Protein AF-A0A291QEZ0-F1 (afdb_monomer)

Mean predicted aligned error: 14.88 Å

InterPro domains:
  IPR001387 Cro/C1-type, helix-turn-helix domain [cd00093] (1-33)
  IPR043917 Domain of unknown function DUF5753 [PF19054] (66-107)

pLDDT: mean 74.85, std 18.12, range [35.25, 94.25]

Solvent-accessible surface area (backbone atoms only — not comparable to full-atom values): 9075 Å² total; per-residue (Å²): 135,56,70,72,58,52,53,33,37,76,70,66,75,38,86,70,49,62,73,52,49,54,52,51,42,59,75,65,68,58,54,71,68,60,46,52,54,53,51,48,53,39,49,52,53,52,50,52,54,47,53,52,51,50,44,68,72,69,37,63,63,63,54,51,50,53,50,48,57,51,55,74,72,53,91,78,86,88,85,88,59,97,88,52,76,57,66,54,74,38,48,57,67,52,51,45,64,58,46,52,75,71,73,57,52,69,76,55,48,53,60,55,36,65,55,25,64,64,40,38,61,57,52,54,56,52,54,64,58,49,68,79,68,64,77,73,92,78,79,74,94,78,88,84,90,75,137

Foldseek 3Di:
DDPVVVVCCVVVVDLDALVRLLVVCVVVVDDPVVSVVVSVVSVVVVVVVVVVVVCVVVDVVVVVVVVVVVVVPDPDDDDDDPDDDDLLPDALVRLCVVVVVVVDDPVVSVVSNVVSVVSVVVVVVSVVVVVVPDPDPPPDDDDDDDD

Radius of gyration: 24.32 Å; Cα contacts (8 Å, |Δi|>4): 55; chains: 1; bounding box: 51×77×43 Å

Sequence (147 aa):
MSPSKLSKIENGVITPSLMDVERVLTALEVSEEIKAQLAEAARMAATEATAWRIYRRTGLHKHQEAIRAIEAQTTLMRLFQPVCVPGLLQSPEYVRAVLGRHGYTDAILEKTTGHASVAKASCTTQLARSDSSSRNPFSGGGSSNRE

Structure (mmCIF, N/CA/C/O backbone):
data_AF-A0A291QEZ0-F1
#
_entry.id   AF-A0A291QEZ0-F1
#
loop_
_atom_site.group_PDB
_atom_site.id
_atom_site.type_symbol
_atom_site.label_atom_id
_atom_site.label_alt_id
_atom_site.label_comp_id
_atom_site.label_asym_id
_atom_site.label_entity_id
_atom_site.label_seq_id
_atom_site.pdbx_PDB_ins_code
_atom_site.Cartn_x
_atom_site.Cartn_y
_atom_site.Cartn_z
_atom_site.occupancy
_atom_site.B_iso_or_equiv
_atom_site.auth_seq_id
_atom_site.auth_comp_id
_atom_site.auth_asym_id
_atom_site.auth_atom_id
_atom_site.pdbx_PDB_model_num
ATOM 1 N N . MET A 1 1 ? -3.403 21.835 16.410 1.00 84.25 1 MET A N 1
ATOM 2 C CA . MET A 1 1 ? -2.740 21.619 15.099 1.00 84.25 1 MET A CA 1
ATOM 3 C C . MET A 1 1 ? -2.668 22.962 14.383 1.00 84.25 1 MET A C 1
ATOM 5 O O . MET A 1 1 ? -3.565 23.761 14.603 1.00 84.25 1 MET A O 1
ATOM 9 N N . SER A 1 2 ? -1.625 23.251 13.594 1.00 91.75 2 SER A N 1
ATOM 10 C CA . SER A 1 2 ? -1.546 24.531 12.869 1.00 91.75 2 SER A CA 1
ATOM 11 C C . SER A 1 2 ? -2.434 24.532 11.609 1.00 91.75 2 SER A C 1
ATOM 13 O O . SER A 1 2 ? -2.562 23.479 10.976 1.00 91.75 2 SER A O 1
ATOM 15 N N . PRO A 1 3 ? -2.986 25.689 11.186 1.00 91.06 3 PRO A N 1
ATOM 16 C CA . PRO A 1 3 ? -3.815 25.788 9.976 1.00 91.06 3 PRO A CA 1
ATOM 17 C C . PRO A 1 3 ? -3.092 25.320 8.706 1.00 91.06 3 PRO A C 1
ATOM 19 O O . PRO A 1 3 ? -3.658 24.614 7.879 1.00 91.06 3 PRO A O 1
ATOM 22 N N . SER A 1 4 ? -1.796 25.631 8.584 1.00 93.81 4 SER A N 1
ATOM 23 C CA . SER A 1 4 ? -0.974 25.174 7.454 1.00 93.81 4 SER A CA 1
ATOM 24 C C . SER A 1 4 ? -0.847 23.647 7.397 1.00 93.81 4 SER A C 1
ATOM 26 O O . SER A 1 4 ? -0.832 23.069 6.311 1.00 93.81 4 SER A O 1
ATOM 28 N N . LYS A 1 5 ? -0.770 22.970 8.553 1.00 92.62 5 LYS A N 1
ATOM 29 C CA . LYS A 1 5 ? -0.710 21.503 8.599 1.00 92.62 5 LYS A CA 1
ATOM 30 C C . LYS A 1 5 ? -2.056 20.883 8.215 1.00 92.62 5 LYS A C 1
ATOM 32 O O . LYS A 1 5 ? -2.055 19.930 7.445 1.00 92.62 5 LYS A O 1
ATOM 37 N N . LEU A 1 6 ? -3.166 21.448 8.697 1.00 93.12 6 LEU A N 1
ATOM 38 C CA . LEU A 1 6 ? -4.517 21.006 8.336 1.00 93.12 6 LEU A CA 1
ATOM 39 C C . LEU A 1 6 ? -4.750 21.105 6.822 1.00 93.12 6 LEU A C 1
ATOM 41 O O . LEU A 1 6 ? -5.082 20.109 6.191 1.00 93.12 6 LEU A O 1
ATOM 45 N N . SER A 1 7 ? -4.436 22.256 6.224 1.00 94.25 7 SER A N 1
ATOM 46 C CA . SER A 1 7 ? -4.595 22.476 4.781 1.00 94.25 7 SER A CA 1
ATOM 47 C C . SER A 1 7 ? -3.795 21.479 3.929 1.00 94.25 7 SER A C 1
ATOM 49 O O . SER A 1 7 ? -4.270 20.999 2.902 1.00 94.25 7 SER A O 1
ATOM 51 N N . LYS A 1 8 ? -2.577 21.110 4.346 1.00 93.88 8 LYS A N 1
ATOM 52 C CA . LYS A 1 8 ? -1.780 20.096 3.631 1.00 93.88 8 LYS A CA 1
ATOM 53 C C . LYS A 1 8 ? -2.370 18.689 3.735 1.00 93.88 8 LYS A C 1
ATOM 55 O O . LYS A 1 8 ? -2.176 17.901 2.814 1.00 93.88 8 LYS A O 1
ATOM 60 N N . ILE A 1 9 ? -3.044 18.374 4.839 1.00 92.19 9 ILE A N 1
ATOM 61 C CA . ILE A 1 9 ? -3.742 17.096 5.021 1.00 92.19 9 ILE A CA 1
ATOM 62 C C . ILE A 1 9 ? -4.976 17.048 4.114 1.00 92.19 9 ILE A C 1
ATOM 64 O O . ILE A 1 9 ? -5.148 16.078 3.385 1.00 92.19 9 ILE A O 1
ATOM 68 N N . GLU A 1 10 ? -5.778 18.113 4.092 1.00 91.38 10 GLU A N 1
ATOM 69 C CA . GLU A 1 10 ? -6.984 18.215 3.252 1.00 91.38 10 GLU A CA 1
ATOM 70 C C . GLU A 1 10 ? -6.669 18.112 1.755 1.00 91.38 10 GLU A C 1
ATOM 72 O O . GLU A 1 10 ? -7.386 17.455 1.009 1.00 91.38 10 GLU A O 1
ATOM 77 N N . ASN A 1 11 ? -5.550 18.700 1.325 1.00 93.44 11 ASN A N 1
ATOM 78 C CA . ASN A 1 11 ? -5.085 18.631 -0.061 1.00 93.44 11 ASN A CA 1
ATOM 79 C C . ASN A 1 11 ? -4.302 17.343 -0.391 1.00 93.44 11 ASN A C 1
ATOM 81 O O . ASN A 1 11 ? -3.711 17.245 -1.465 1.00 93.44 11 ASN A O 1
ATOM 85 N N . GLY A 1 12 ? -4.219 16.377 0.532 1.00 85.88 12 GLY A N 1
ATOM 86 C CA . GLY A 1 12 ? -3.524 15.102 0.311 1.00 85.88 12 GLY A CA 1
ATOM 87 C C . GLY A 1 12 ? -2.000 15.209 0.161 1.00 85.88 12 GLY A C 1
ATOM 88 O O . GLY A 1 12 ? -1.348 14.244 -0.229 1.00 85.88 12 GLY A O 1
ATOM 89 N N . VAL A 1 13 ? -1.409 1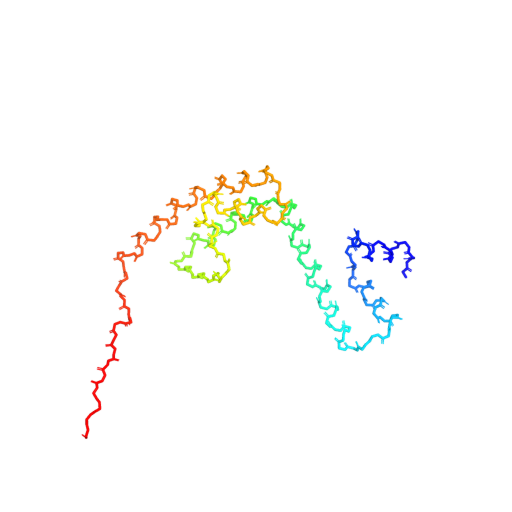6.363 0.484 1.00 88.56 13 VAL A N 1
ATOM 90 C CA . VAL A 1 13 ? 0.044 16.596 0.405 1.00 88.56 13 VAL A CA 1
ATOM 91 C C . VAL A 1 13 ? 0.778 15.852 1.522 1.00 88.56 13 VAL A C 1
ATOM 93 O O . VAL A 1 13 ? 1.908 15.399 1.341 1.00 88.56 13 VAL A O 1
ATOM 96 N N . ILE A 1 14 ? 0.152 15.740 2.697 1.00 87.19 14 ILE A N 1
ATOM 97 C CA . ILE A 1 14 ? 0.706 15.043 3.861 1.00 87.19 14 ILE A CA 1
ATOM 98 C C . ILE A 1 14 ? -0.305 14.009 4.353 1.00 87.19 14 ILE A C 1
ATOM 100 O O . ILE A 1 14 ? -1.434 14.357 4.685 1.00 87.19 14 ILE A O 1
ATOM 104 N N . THR A 1 15 ? 0.123 12.752 4.483 1.00 85.19 15 THR A N 1
ATOM 105 C CA . THR A 1 15 ? -0.665 11.720 5.169 1.00 85.19 15 THR A CA 1
ATOM 106 C C . THR A 1 15 ? -0.767 12.058 6.664 1.00 85.19 15 THR A C 1
ATOM 108 O O . THR A 1 15 ? 0.275 12.239 7.307 1.00 85.19 15 THR A O 1
ATOM 111 N N . PRO A 1 16 ? -1.977 12.149 7.243 1.00 88.81 16 PRO A N 1
ATOM 112 C CA . PRO A 1 16 ? -2.145 12.486 8.652 1.00 88.81 16 PRO A CA 1
ATOM 113 C C . PRO A 1 16 ? -1.613 11.370 9.561 1.00 88.81 16 PRO A C 1
ATOM 115 O O . PRO A 1 16 ? -1.736 10.185 9.251 1.00 88.81 16 PRO A O 1
ATOM 118 N N . SER A 1 17 ? -1.024 11.740 10.703 1.00 86.88 17 SER A N 1
ATOM 119 C CA . SER A 1 17 ? -0.692 10.763 11.750 1.00 86.88 17 SER A CA 1
ATOM 120 C C . SER A 1 17 ? -1.942 10.358 12.536 1.00 86.88 17 SER A C 1
ATOM 122 O O . SER A 1 17 ? -2.924 11.098 12.546 1.00 86.88 17 SER A O 1
ATOM 124 N N . LEU A 1 18 ? -1.896 9.234 13.261 1.00 88.75 18 LEU A N 1
ATOM 125 C CA . LEU A 1 18 ? -3.017 8.796 14.105 1.00 88.75 18 LEU A CA 1
ATOM 126 C C . LEU A 1 18 ? -3.444 9.885 15.106 1.00 88.75 18 LEU A C 1
ATOM 128 O O . LEU A 1 18 ? -4.622 10.197 15.216 1.00 88.75 18 LEU A O 1
ATOM 132 N N . MET A 1 19 ? -2.472 10.558 15.729 1.00 89.50 19 MET A N 1
ATOM 133 C CA . MET A 1 19 ? -2.713 11.707 16.610 1.00 89.50 19 MET A CA 1
ATOM 134 C C . MET A 1 19 ? -3.324 12.919 15.894 1.00 89.50 19 MET A C 1
ATOM 136 O O . MET A 1 19 ? -3.976 13.740 16.535 1.00 89.50 19 MET A O 1
ATOM 140 N N . ASP A 1 20 ? -3.057 13.112 14.600 1.00 91.50 20 ASP A N 1
ATOM 141 C CA . ASP A 1 20 ? -3.699 14.185 13.833 1.00 91.50 20 ASP A CA 1
ATOM 142 C C . ASP A 1 20 ? -5.156 13.819 13.529 1.00 91.50 20 ASP A C 1
ATOM 144 O O . ASP A 1 20 ? -6.033 14.664 13.693 1.00 91.50 20 ASP A O 1
ATOM 148 N N . VAL A 1 21 ? -5.418 12.556 13.175 1.00 91.75 21 VAL A N 1
ATOM 149 C CA . VAL A 1 21 ? -6.770 12.031 12.938 1.00 91.75 21 VAL A CA 1
ATOM 150 C C . VAL A 1 21 ? -7.617 12.124 14.206 1.00 91.75 21 VAL A C 1
ATOM 152 O O . VAL A 1 21 ? -8.675 12.743 14.179 1.00 91.75 21 VAL A O 1
ATOM 155 N N . GLU A 1 22 ? -7.131 11.626 15.344 1.00 90.44 22 GLU A N 1
ATOM 156 C CA . GLU A 1 22 ? -7.850 11.704 16.625 1.00 90.44 22 GLU A CA 1
ATOM 157 C C . GLU A 1 22 ? -8.196 13.145 17.018 1.00 90.44 22 GLU A C 1
ATOM 159 O O . GLU A 1 22 ? -9.313 13.424 17.454 1.00 90.44 22 GLU A O 1
ATOM 164 N N . ARG A 1 23 ? -7.267 14.088 16.817 1.00 91.69 23 ARG A N 1
ATOM 165 C CA . ARG A 1 23 ? -7.506 15.509 17.111 1.00 91.69 23 ARG A CA 1
ATOM 166 C C . ARG A 1 23 ? -8.573 16.124 16.219 1.00 91.69 23 ARG A C 1
ATOM 168 O O . ARG A 1 23 ? -9.397 16.881 16.723 1.00 91.69 23 ARG A O 1
ATOM 175 N N . VAL A 1 24 ? -8.546 15.829 14.920 1.00 92.69 24 VAL A N 1
ATOM 176 C CA . VAL A 1 24 ? -9.546 16.338 13.971 1.00 92.69 24 VAL A CA 1
ATOM 177 C C . VAL A 1 24 ? -10.919 15.763 14.305 1.00 92.69 24 VAL A C 1
ATOM 179 O O . VAL A 1 24 ? -11.877 16.517 14.424 1.00 92.69 24 VAL A O 1
ATOM 182 N N . LEU A 1 25 ? -11.011 14.455 14.545 1.00 92.69 25 LEU A N 1
ATOM 183 C CA . LEU A 1 25 ? -12.285 13.807 14.858 1.00 92.69 25 LEU A CA 1
ATOM 184 C C . LEU A 1 25 ? -12.845 14.237 16.219 1.00 92.69 25 LEU A C 1
ATOM 186 O O . LEU A 1 25 ? -14.053 14.371 16.381 1.00 92.69 25 LEU A O 1
ATOM 190 N N . THR A 1 26 ? -11.982 14.503 17.198 1.00 90.88 26 THR A N 1
ATOM 191 C CA . THR A 1 26 ? -12.420 15.063 18.484 1.00 90.88 26 THR A CA 1
ATOM 192 C C . THR A 1 26 ? -12.969 16.478 18.311 1.00 90.88 26 THR A C 1
ATOM 194 O O . THR A 1 26 ? -14.012 16.787 18.872 1.00 90.88 26 THR A O 1
ATOM 197 N N . ALA A 1 27 ? -12.311 17.321 17.508 1.00 92.44 27 ALA A N 1
ATOM 198 C CA . ALA A 1 27 ? -12.759 18.691 17.255 1.00 92.44 27 ALA A CA 1
ATOM 199 C C . ALA A 1 27 ? -14.053 18.774 16.426 1.00 92.44 27 ALA A C 1
ATOM 201 O O . ALA A 1 27 ? -14.783 19.750 16.542 1.00 92.44 27 ALA A O 1
ATOM 202 N N . LEU A 1 28 ? -14.323 17.768 15.591 1.00 92.62 28 LEU A N 1
ATOM 203 C CA . LEU A 1 28 ? -15.550 17.659 14.795 1.00 92.62 28 LEU A CA 1
ATOM 204 C C . LEU A 1 28 ? -16.704 16.971 15.541 1.00 92.62 28 LEU A C 1
ATOM 206 O O . LEU A 1 28 ? -17.765 16.790 14.953 1.00 92.62 28 LEU A O 1
ATOM 210 N N . GLU A 1 29 ? -16.494 16.559 16.796 1.00 92.88 29 GLU A N 1
ATOM 211 C CA . GLU A 1 29 ? -17.513 15.931 17.652 1.00 92.88 29 GLU A CA 1
ATOM 212 C C . GLU A 1 29 ? -18.223 14.727 16.999 1.00 92.88 29 GLU A C 1
ATOM 214 O O . GLU A 1 29 ? -19.408 14.476 17.210 1.00 92.88 29 GLU A O 1
ATOM 219 N N . VAL A 1 30 ? -17.489 13.949 16.196 1.00 92.56 30 VAL A N 1
ATOM 220 C CA . VAL A 1 30 ? -18.045 12.771 15.508 1.00 92.56 30 VAL A CA 1
ATOM 221 C C . VAL A 1 30 ? -18.353 11.649 16.503 1.00 92.56 30 VAL A C 1
ATOM 223 O O . VAL A 1 30 ? -17.718 11.546 17.556 1.00 92.56 30 VAL A O 1
ATOM 226 N N . SER A 1 31 ? -19.300 10.773 16.158 1.00 93.00 31 SER A N 1
ATOM 227 C CA . SER A 1 31 ? -19.650 9.624 16.998 1.00 93.00 31 SER A CA 1
ATOM 228 C C . SER A 1 31 ? -18.451 8.696 17.238 1.00 93.00 31 SER A C 1
ATOM 230 O O . SER A 1 31 ? -17.561 8.566 16.394 1.00 93.00 31 SER A O 1
ATOM 232 N N . GLU A 1 32 ? -18.443 8.010 18.384 1.00 89.62 32 GLU A N 1
ATOM 233 C CA . GLU A 1 32 ? -17.365 7.077 18.750 1.00 89.62 32 GLU A CA 1
ATOM 234 C C . GLU A 1 32 ? -17.208 5.922 17.750 1.00 89.62 32 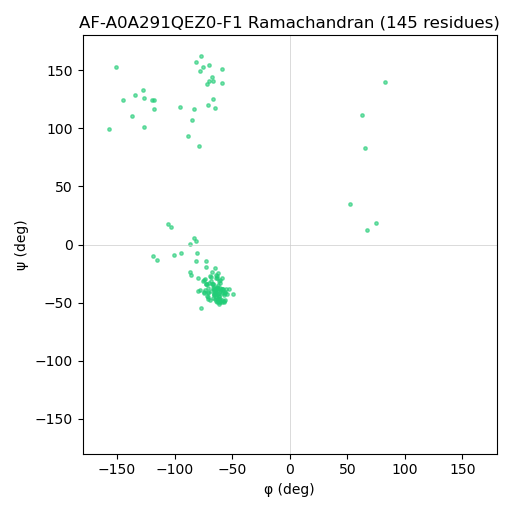GLU A C 1
ATOM 236 O O . GLU A 1 32 ? -16.098 5.461 17.494 1.00 89.62 32 GLU A O 1
ATOM 241 N N . GLU A 1 33 ? -18.301 5.508 17.106 1.00 91.88 33 GLU A N 1
ATOM 242 C CA . GLU A 1 33 ? -18.267 4.507 16.040 1.00 91.88 33 GLU A CA 1
ATOM 243 C C . GLU A 1 33 ? -17.463 4.995 14.824 1.00 91.88 33 GLU A C 1
ATOM 245 O O . GLU A 1 33 ? -16.545 4.311 14.364 1.00 91.88 33 GLU A O 1
ATOM 250 N N . ILE A 1 34 ? -17.748 6.206 14.334 1.00 90.81 34 ILE A N 1
ATOM 251 C CA . ILE A 1 34 ? -17.033 6.794 13.192 1.00 90.81 34 ILE A CA 1
ATOM 252 C C . ILE A 1 34 ? -15.576 7.080 13.568 1.00 90.81 34 ILE A C 1
ATOM 254 O O . ILE A 1 34 ? -14.668 6.852 12.761 1.00 90.81 34 ILE A O 1
ATOM 258 N N . LYS A 1 35 ? -15.326 7.520 14.808 1.00 91.25 35 LYS A N 1
ATOM 259 C CA . LYS A 1 35 ? -13.967 7.695 15.333 1.00 91.25 35 LYS A CA 1
ATOM 260 C C . LYS A 1 35 ? -13.162 6.405 15.272 1.00 91.25 35 LYS A C 1
ATOM 262 O O . LYS A 1 35 ? -12.039 6.426 14.769 1.00 91.25 35 LYS A O 1
ATOM 267 N N . ALA A 1 36 ? -13.730 5.294 15.733 1.00 89.75 36 ALA A N 1
ATOM 268 C CA . ALA A 1 36 ? -13.061 3.999 15.712 1.00 89.75 36 ALA A CA 1
ATOM 269 C C . ALA A 1 36 ? -12.735 3.546 14.279 1.00 89.75 36 ALA A C 1
ATOM 271 O O . ALA A 1 36 ? -11.604 3.132 14.013 1.00 89.75 36 ALA A O 1
ATOM 272 N N . GLN A 1 37 ? -13.686 3.688 13.350 1.00 91.81 37 GLN A N 1
ATOM 273 C CA . GLN A 1 37 ? -13.500 3.316 11.943 1.00 91.81 37 GLN A CA 1
ATOM 274 C C . GLN A 1 37 ? -12.385 4.129 11.270 1.00 91.81 37 GLN A C 1
ATOM 276 O O . GLN A 1 37 ? -11.488 3.567 10.638 1.00 91.81 37 GLN A O 1
ATOM 281 N N . LEU A 1 38 ? -12.401 5.454 11.430 1.00 90.56 38 LEU A N 1
ATOM 282 C CA . LEU A 1 38 ? -11.413 6.333 10.801 1.00 90.56 38 LEU A CA 1
ATOM 283 C C . LEU A 1 38 ? -10.030 6.226 11.458 1.00 90.56 38 LEU A C 1
ATOM 285 O O . LEU A 1 38 ? -9.015 6.302 10.762 1.00 90.56 38 LEU A O 1
ATOM 289 N N . ALA A 1 39 ? -9.967 5.994 12.772 1.00 88.69 39 ALA A N 1
ATOM 290 C CA . ALA A 1 39 ? -8.712 5.708 13.462 1.00 88.69 39 ALA A CA 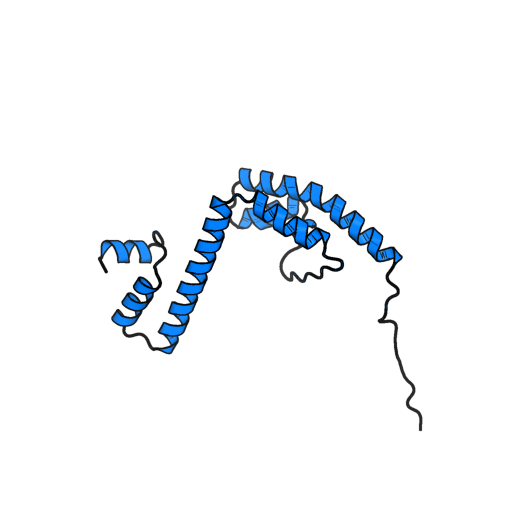1
ATOM 291 C C . ALA A 1 39 ? -8.088 4.388 12.980 1.00 88.69 39 ALA A C 1
ATOM 293 O O . ALA A 1 39 ? -6.870 4.313 12.801 1.00 88.69 39 ALA A O 1
ATOM 294 N N . GLU A 1 40 ? -8.903 3.362 12.722 1.00 89.81 40 GLU A N 1
ATOM 295 C CA . GLU A 1 40 ? -8.420 2.101 12.154 1.00 89.81 40 GLU A CA 1
ATOM 296 C C . GLU A 1 40 ? -7.914 2.277 10.721 1.00 89.81 40 GLU A C 1
ATOM 298 O O . GLU A 1 40 ? -6.794 1.869 10.413 1.00 89.81 40 GLU A O 1
ATOM 303 N N . ALA A 1 41 ? -8.661 2.984 9.871 1.00 87.69 41 ALA A N 1
ATOM 304 C CA . ALA A 1 41 ? -8.212 3.303 8.516 1.00 87.69 41 ALA A CA 1
ATOM 305 C C . ALA A 1 41 ? -6.862 4.051 8.519 1.00 87.69 41 ALA A C 1
ATOM 307 O O . ALA A 1 41 ? -5.960 3.734 7.738 1.00 87.69 41 ALA A O 1
ATOM 308 N N . ALA A 1 42 ? -6.681 4.996 9.448 1.00 87.50 42 ALA A N 1
ATOM 309 C CA . ALA A 1 42 ? -5.421 5.712 9.623 1.00 87.50 42 ALA A CA 1
ATOM 310 C C . ALA A 1 42 ? -4.270 4.790 10.069 1.00 87.50 42 ALA A C 1
ATOM 312 O O . ALA A 1 42 ? -3.146 4.922 9.573 1.00 87.50 42 ALA A O 1
ATOM 313 N N . ARG A 1 43 ? -4.533 3.831 10.970 1.00 86.88 43 ARG A N 1
ATOM 314 C CA . ARG A 1 43 ? -3.548 2.817 11.391 1.00 86.88 43 ARG A CA 1
ATOM 315 C C . ARG A 1 43 ? -3.132 1.904 10.242 1.00 86.88 43 ARG A C 1
ATOM 317 O O . ARG A 1 43 ? -1.932 1.672 10.059 1.00 86.88 43 ARG A O 1
ATOM 324 N N . MET A 1 44 ? -4.091 1.425 9.454 1.00 84.38 44 MET A N 1
ATOM 325 C CA . MET A 1 44 ? -3.822 0.586 8.284 1.00 84.38 44 MET A CA 1
ATOM 326 C C . MET A 1 44 ? -2.956 1.334 7.264 1.00 84.38 44 MET A C 1
ATOM 328 O O . MET A 1 44 ? -1.901 0.834 6.870 1.00 84.38 44 MET A O 1
ATOM 332 N N . ALA A 1 45 ? -3.328 2.573 6.928 1.00 81.62 45 ALA A N 1
ATOM 333 C CA . ALA A 1 45 ? -2.571 3.409 5.997 1.00 81.62 45 ALA A CA 1
ATOM 334 C C . ALA A 1 45 ? -1.140 3.697 6.491 1.00 81.62 45 ALA A C 1
ATOM 336 O O . ALA A 1 45 ? -0.180 3.649 5.717 1.00 81.62 45 ALA A O 1
ATOM 337 N N . ALA A 1 46 ? -0.964 3.959 7.791 1.00 80.50 46 ALA A N 1
ATOM 338 C CA . ALA A 1 46 ? 0.357 4.168 8.382 1.00 80.50 46 ALA A CA 1
ATOM 339 C C . ALA A 1 46 ? 1.223 2.896 8.339 1.00 80.50 46 ALA A C 1
ATOM 341 O O . ALA A 1 46 ? 2.425 2.974 8.055 1.00 80.50 46 ALA A O 1
ATOM 342 N N . THR A 1 47 ? 0.617 1.733 8.586 1.00 80.62 47 THR A N 1
ATOM 343 C CA . THR A 1 47 ? 1.284 0.424 8.522 1.00 80.62 47 THR A CA 1
ATOM 344 C C . THR A 1 47 ? 1.742 0.115 7.102 1.00 80.62 47 THR A C 1
ATOM 346 O O . THR A 1 47 ? 2.917 -0.184 6.886 1.00 80.62 47 THR A O 1
ATOM 349 N N . GLU A 1 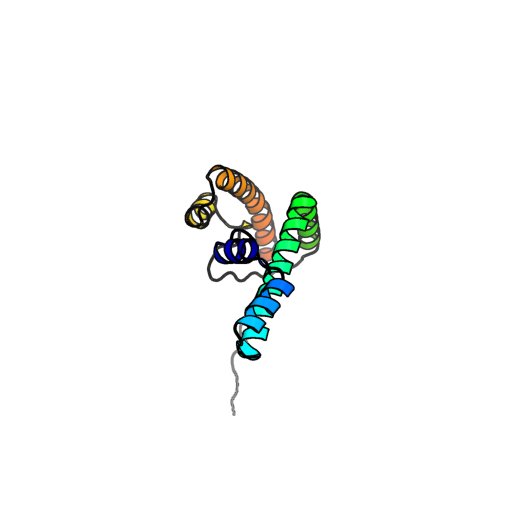48 ? 0.856 0.280 6.122 1.00 72.12 48 GLU A N 1
ATOM 350 C CA . GLU A 1 48 ? 1.167 0.061 4.712 1.00 72.12 48 GLU A CA 1
ATOM 351 C C . GLU A 1 48 ? 2.272 1.011 4.223 1.00 72.12 48 GLU A C 1
ATOM 353 O O . GLU A 1 48 ? 3.273 0.569 3.653 1.00 72.12 48 GLU A O 1
ATOM 358 N N . ALA A 1 49 ? 2.172 2.308 4.530 1.00 69.44 49 ALA A N 1
ATOM 359 C CA . ALA A 1 49 ? 3.209 3.278 4.177 1.00 69.44 49 ALA A CA 1
ATOM 360 C C . ALA A 1 49 ? 4.567 2.944 4.821 1.00 69.44 49 ALA A C 1
ATOM 362 O O . ALA A 1 49 ? 5.628 3.203 4.242 1.00 69.44 49 ALA A O 1
ATOM 363 N N . THR A 1 50 ? 4.558 2.374 6.027 1.00 71.50 50 THR A N 1
ATOM 364 C CA . THR A 1 50 ? 5.774 1.930 6.719 1.00 71.50 50 THR A CA 1
ATOM 365 C C . THR A 1 50 ? 6.371 0.698 6.052 1.00 71.50 50 THR A C 1
ATOM 367 O O . THR A 1 50 ? 7.572 0.700 5.773 1.00 71.50 50 THR A O 1
ATOM 370 N N . ALA A 1 51 ? 5.551 -0.297 5.709 1.00 70.44 51 ALA A N 1
ATOM 371 C CA . ALA A 1 51 ? 5.983 -1.474 4.961 1.00 70.44 51 ALA A CA 1
ATOM 372 C C . ALA A 1 51 ? 6.626 -1.071 3.623 1.00 70.44 51 ALA A C 1
ATOM 374 O O . ALA A 1 51 ? 7.774 -1.429 3.351 1.00 70.44 51 ALA A O 1
ATOM 375 N N . TRP A 1 52 ? 5.964 -0.209 2.845 1.00 65.88 52 TRP A N 1
ATOM 376 C CA . TRP A 1 52 ? 6.501 0.312 1.584 1.00 65.88 52 TRP A CA 1
ATOM 377 C C . TRP A 1 52 ? 7.803 1.100 1.747 1.00 65.88 52 TRP A C 1
ATOM 379 O O . TRP A 1 52 ? 8.723 0.942 0.938 1.00 65.88 52 TRP A O 1
ATOM 389 N N . ARG A 1 53 ? 7.943 1.919 2.800 1.00 69.94 53 ARG A N 1
ATOM 390 C CA . ARG A 1 53 ? 9.220 2.601 3.090 1.00 69.94 53 ARG A CA 1
ATOM 391 C C . ARG A 1 53 ? 10.334 1.617 3.418 1.00 69.94 53 ARG A C 1
ATOM 393 O O . ARG A 1 53 ? 11.460 1.829 2.966 1.00 69.94 53 ARG A O 1
ATOM 400 N N . ILE A 1 54 ? 10.038 0.569 4.186 1.00 70.69 54 ILE A N 1
ATOM 401 C CA . ILE A 1 54 ? 11.012 -0.477 4.506 1.00 70.69 54 ILE A CA 1
ATOM 402 C C . ILE A 1 54 ? 11.464 -1.156 3.212 1.00 70.69 54 ILE A C 1
ATOM 404 O O . ILE A 1 54 ? 12.668 -1.176 2.964 1.00 70.69 54 ILE A O 1
ATOM 408 N N . TYR A 1 55 ? 10.534 -1.582 2.348 1.00 65.31 55 TYR A N 1
ATOM 409 C CA . TYR A 1 55 ? 10.855 -2.189 1.048 1.00 65.31 55 TYR A CA 1
ATOM 410 C C . TYR A 1 55 ? 11.704 -1.282 0.158 1.00 65.31 55 TYR A C 1
ATOM 412 O O . TYR A 1 55 ? 12.684 -1.721 -0.447 1.00 65.31 55 TYR A O 1
ATOM 420 N N . ARG A 1 56 ? 11.367 0.008 0.102 1.00 67.56 56 ARG A N 1
ATOM 421 C CA . ARG A 1 56 ? 12.111 0.979 -0.701 1.00 67.56 56 ARG A CA 1
ATOM 422 C C . ARG A 1 56 ? 13.527 1.213 -0.166 1.00 67.56 56 ARG A C 1
ATOM 424 O O . ARG A 1 56 ? 14.435 1.432 -0.961 1.00 67.56 56 ARG A O 1
ATOM 431 N N . ARG A 1 57 ? 13.729 1.157 1.157 1.00 71.25 57 ARG A N 1
ATOM 432 C CA . ARG A 1 57 ? 15.043 1.361 1.793 1.00 71.25 57 ARG A CA 1
ATOM 433 C C . ARG A 1 57 ? 15.935 0.122 1.730 1.00 71.25 57 ARG A C 1
ATOM 435 O O . ARG A 1 57 ? 17.139 0.262 1.548 1.00 71.25 57 ARG A O 1
ATOM 442 N N . THR A 1 58 ? 15.379 -1.074 1.916 1.00 71.44 58 THR A N 1
ATOM 443 C CA . THR A 1 58 ? 16.149 -2.333 1.895 1.00 71.44 58 THR A CA 1
ATOM 444 C C . THR A 1 58 ? 16.425 -2.843 0.484 1.00 71.44 58 THR A C 1
ATOM 446 O O . THR A 1 58 ? 17.296 -3.697 0.310 1.00 71.44 58 THR A O 1
ATOM 449 N N . GLY A 1 59 ? 15.727 -2.287 -0.509 1.00 68.00 59 GLY A N 1
ATOM 450 C CA . GLY A 1 59 ? 15.802 -2.691 -1.902 1.00 68.00 59 GLY A CA 1
ATOM 451 C C . GLY A 1 59 ? 14.910 -3.899 -2.176 1.00 68.00 59 GLY A C 1
ATOM 452 O O . GLY A 1 59 ? 14.852 -4.853 -1.400 1.00 68.00 59 GLY A O 1
ATOM 453 N N . LEU A 1 60 ? 14.237 -3.881 -3.329 1.00 74.44 60 LEU A N 1
ATOM 454 C CA . LEU A 1 60 ? 13.287 -4.928 -3.715 1.00 74.44 60 LEU A CA 1
ATOM 455 C C . LEU A 1 60 ? 13.953 -6.308 -3.857 1.00 74.44 60 LEU A C 1
ATOM 457 O O . LEU A 1 60 ? 13.296 -7.325 -3.668 1.00 74.44 60 LEU A O 1
ATOM 461 N N . HIS A 1 61 ? 15.261 -6.352 -4.125 1.00 73.75 61 HIS A N 1
ATOM 462 C CA . HIS A 1 61 ? 16.020 -7.588 -4.311 1.00 73.75 61 HIS A CA 1
ATOM 463 C C . HIS A 1 61 ? 15.975 -8.520 -3.090 1.00 73.75 61 HIS A C 1
ATOM 465 O O . HIS A 1 61 ? 15.638 -9.688 -3.244 1.00 73.75 61 HIS A O 1
ATOM 471 N N . LYS A 1 62 ? 16.202 -8.005 -1.873 1.00 76.50 62 LYS A N 1
ATOM 472 C CA . LYS A 1 62 ? 16.153 -8.827 -0.647 1.00 76.50 62 LYS A CA 1
ATOM 473 C C . LYS A 1 62 ? 14.767 -9.416 -0.402 1.00 76.50 62 LYS A C 1
ATOM 475 O O . LYS A 1 62 ? 14.625 -10.526 0.096 1.00 76.50 62 LYS A O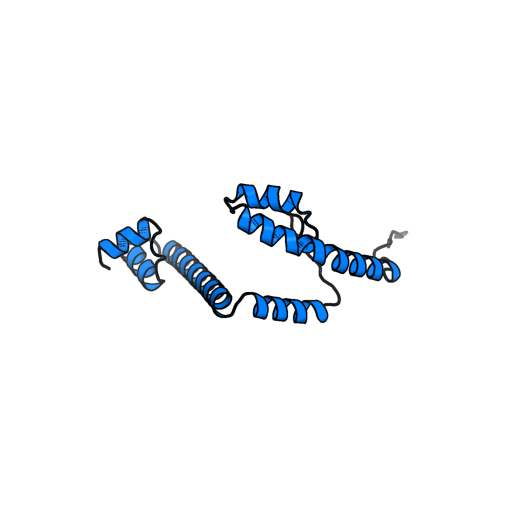 1
ATOM 480 N N . HIS A 1 63 ? 13.730 -8.661 -0.755 1.00 75.38 63 HIS A N 1
ATOM 481 C CA . HIS A 1 63 ? 12.364 -9.146 -0.640 1.00 75.38 63 HIS A CA 1
ATOM 482 C C . HIS A 1 63 ? 12.057 -10.226 -1.683 1.00 75.38 63 HIS A C 1
ATOM 484 O O . HIS A 1 63 ? 11.459 -11.240 -1.343 1.00 75.38 63 HIS A O 1
ATOM 490 N N . GLN A 1 64 ? 12.527 -10.047 -2.920 1.00 78.88 64 GLN A N 1
ATOM 491 C CA . GLN A 1 64 ? 12.438 -11.060 -3.974 1.00 78.88 64 GLN A CA 1
ATOM 492 C C . GLN A 1 64 ? 13.182 -12.349 -3.597 1.00 78.88 64 GLN A C 1
ATOM 494 O O . GLN A 1 64 ? 12.683 -13.435 -3.867 1.00 78.88 64 GLN 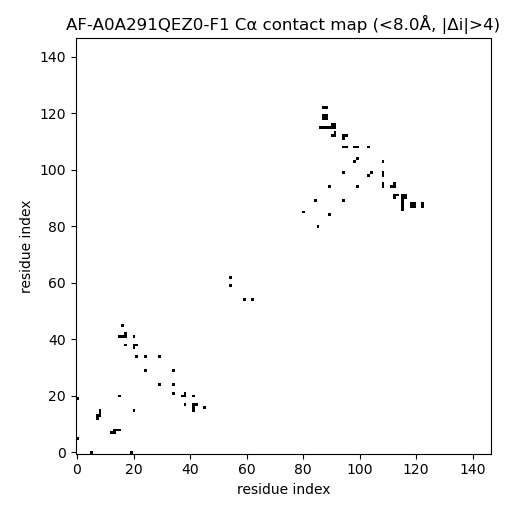A O 1
ATOM 499 N N . GLU A 1 65 ? 14.334 -12.258 -2.929 1.00 80.31 65 GLU A N 1
ATOM 500 C CA . GLU A 1 65 ? 15.037 -13.433 -2.396 1.00 80.31 65 GLU A CA 1
ATOM 501 C C . GLU A 1 65 ? 14.239 -14.142 -1.300 1.00 80.31 65 GLU A C 1
ATOM 503 O O . GLU A 1 65 ? 14.147 -15.368 -1.312 1.00 80.31 65 GLU A O 1
ATOM 508 N N . ALA A 1 66 ? 13.615 -13.392 -0.387 1.00 82.06 66 ALA A N 1
ATOM 509 C CA . ALA A 1 66 ? 12.750 -13.971 0.638 1.00 82.06 66 ALA A CA 1
ATOM 510 C C . ALA A 1 66 ? 11.529 -14.679 0.024 1.00 82.06 66 ALA A C 1
ATOM 512 O O . ALA A 1 66 ? 11.213 -15.802 0.414 1.00 82.06 66 ALA A O 1
ATOM 513 N N . ILE A 1 67 ? 10.885 -14.060 -0.973 1.00 82.00 67 ILE A N 1
ATOM 514 C CA . ILE A 1 67 ? 9.790 -14.678 -1.735 1.00 82.00 67 ILE A CA 1
ATOM 515 C C . ILE A 1 67 ? 10.289 -15.948 -2.428 1.00 82.00 67 ILE A C 1
ATOM 517 O O . ILE A 1 67 ? 9.698 -17.007 -2.242 1.00 82.00 67 ILE A O 1
ATOM 521 N N . ARG A 1 68 ? 11.425 -15.881 -3.133 1.00 81.31 68 ARG A N 1
ATOM 522 C CA . ARG A 1 68 ? 12.041 -17.039 -3.794 1.00 81.31 68 ARG A CA 1
ATOM 523 C C . ARG A 1 68 ? 12.316 -18.179 -2.813 1.00 81.31 68 ARG A C 1
ATOM 525 O O . ARG A 1 68 ? 12.105 -19.336 -3.158 1.00 81.31 68 ARG A O 1
ATOM 532 N N . ALA A 1 69 ? 12.800 -17.882 -1.608 1.00 86.19 69 ALA A N 1
ATOM 533 C CA . ALA A 1 69 ? 13.087 -18.900 -0.599 1.00 86.19 69 ALA A CA 1
ATOM 534 C C . ALA A 1 69 ? 11.815 -19.612 -0.111 1.00 86.19 69 ALA A C 1
ATOM 536 O O . ALA A 1 69 ? 11.848 -20.822 0.125 1.00 86.19 69 ALA A O 1
ATOM 537 N N . ILE A 1 70 ? 10.703 -18.879 0.012 1.00 85.88 70 ILE A N 1
ATOM 538 C CA . ILE A 1 70 ? 9.385 -19.435 0.346 1.00 85.88 70 ILE A CA 1
ATOM 539 C C . ILE A 1 70 ? 8.855 -20.268 -0.827 1.00 85.88 70 ILE A C 1
ATOM 541 O O . ILE A 1 70 ? 8.446 -21.412 -0.636 1.00 85.88 70 ILE A O 1
ATOM 545 N N . GLU A 1 71 ? 8.917 -19.735 -2.048 1.00 82.31 71 GLU A N 1
ATOM 546 C CA . GLU A 1 71 ? 8.498 -20.436 -3.267 1.00 82.31 71 GLU A CA 1
ATOM 547 C C . GLU A 1 71 ? 9.276 -21.742 -3.469 1.00 82.31 71 GLU A C 1
ATOM 549 O O . GLU A 1 71 ? 8.677 -22.767 -3.783 1.00 82.31 71 GLU A O 1
ATOM 554 N N . ALA A 1 72 ? 10.588 -21.744 -3.216 1.00 84.00 72 ALA A N 1
ATOM 555 C CA . ALA A 1 72 ? 11.440 -22.926 -3.355 1.00 84.00 72 ALA A CA 1
ATOM 556 C C . ALA A 1 72 ? 11.054 -24.072 -2.403 1.00 84.00 72 ALA A C 1
ATOM 558 O O . ALA A 1 72 ? 11.281 -25.237 -2.724 1.00 84.00 72 ALA A O 1
ATOM 559 N N . GLN A 1 73 ? 10.476 -23.750 -1.243 1.00 91.00 73 GLN A N 1
ATOM 560 C CA . GLN A 1 73 ? 10.008 -24.726 -0.251 1.00 91.00 73 GLN A CA 1
ATOM 561 C C . GLN A 1 73 ? 8.518 -25.066 -0.417 1.00 91.00 73 GLN A C 1
ATOM 563 O O . GLN A 1 73 ? 8.007 -25.969 0.245 1.00 91.00 73 GLN A O 1
ATOM 568 N N . THR A 1 74 ? 7.808 -24.357 -1.297 1.00 86.69 74 THR A N 1
ATOM 569 C CA . THR A 1 74 ? 6.373 -24.536 -1.515 1.00 86.69 74 THR A CA 1
ATOM 570 C C . THR A 1 74 ? 6.127 -25.690 -2.484 1.00 86.69 74 THR A C 1
ATOM 572 O O . THR A 1 74 ? 6.484 -25.628 -3.658 1.00 86.69 74 THR A O 1
ATOM 575 N N . THR A 1 75 ? 5.472 -26.749 -2.008 1.00 89.12 75 THR A N 1
ATOM 576 C CA . THR A 1 75 ? 5.111 -27.914 -2.838 1.00 89.12 75 THR A CA 1
ATOM 577 C C . THR A 1 75 ? 3.779 -27.744 -3.566 1.00 89.12 75 THR A C 1
ATOM 579 O O . THR A 1 75 ? 3.563 -28.367 -4.604 1.00 89.12 75 THR A O 1
ATOM 582 N N . LEU A 1 76 ? 2.887 -26.893 -3.051 1.00 86.06 76 LEU A N 1
ATOM 583 C CA . LEU A 1 76 ? 1.588 -26.603 -3.647 1.00 86.06 76 LEU A CA 1
ATOM 584 C C . LEU A 1 76 ? 1.209 -25.139 -3.419 1.00 86.06 76 LEU A C 1
ATOM 586 O O . LEU A 1 76 ? 1.108 -24.691 -2.280 1.00 86.06 76 LEU A O 1
ATOM 590 N N . MET A 1 77 ? 0.924 -24.424 -4.507 1.00 80.81 77 MET A N 1
ATOM 591 C CA . MET A 1 77 ? 0.408 -23.056 -4.476 1.00 80.81 77 MET A CA 1
ATOM 592 C C . MET A 1 77 ? -0.958 -23.012 -5.165 1.00 80.81 77 MET A C 1
ATOM 594 O O . MET A 1 77 ? -1.091 -23.415 -6.319 1.00 80.81 77 MET A O 1
ATOM 598 N N . ARG A 1 78 ? -1.983 -22.527 -4.458 1.00 83.94 78 ARG A N 1
ATOM 599 C CA . ARG A 1 78 ? -3.331 -22.307 -5.001 1.00 83.94 78 ARG A CA 1
ATOM 600 C C . ARG A 1 78 ? -3.652 -20.826 -4.918 1.00 83.94 78 ARG A C 1
ATOM 602 O O . ARG A 1 78 ? -3.582 -20.244 -3.841 1.00 83.94 78 ARG A O 1
ATOM 609 N N . LEU A 1 79 ? -4.003 -20.234 -6.052 1.00 78.25 79 LEU A N 1
ATOM 610 C CA . LEU A 1 79 ? -4.298 -18.814 -6.161 1.00 78.25 79 LEU A CA 1
ATOM 611 C C . LEU A 1 79 ? -5.659 -18.633 -6.831 1.00 78.25 79 LEU A C 1
ATOM 613 O O . LEU A 1 79 ? -5.928 -19.239 -7.866 1.00 78.25 79 LEU A O 1
ATOM 617 N N . PHE A 1 80 ? -6.500 -17.784 -6.248 1.00 83.31 80 PHE A N 1
ATOM 618 C CA . PHE A 1 80 ? -7.756 -17.352 -6.848 1.00 83.31 80 PHE A CA 1
ATOM 619 C C . PHE A 1 80 ? -7.700 -15.841 -7.054 1.00 83.31 80 PHE A C 1
ATOM 621 O O . PHE A 1 80 ? -7.585 -15.083 -6.093 1.00 83.31 80 PHE A O 1
ATOM 628 N N . GLN A 1 81 ? -7.752 -15.406 -8.312 1.00 80.12 81 GLN A N 1
ATOM 629 C CA . GLN A 1 81 ? -7.804 -13.993 -8.676 1.00 80.12 81 GLN A CA 1
ATOM 630 C C . GLN A 1 81 ? -8.999 -13.765 -9.606 1.00 80.12 81 GLN A C 1
ATOM 632 O O . GLN A 1 81 ? -8.918 -14.078 -10.791 1.00 80.12 81 GLN A O 1
ATOM 637 N N . PRO A 1 82 ? -10.125 -13.241 -9.089 1.00 85.56 82 PRO A N 1
ATOM 638 C CA . PRO A 1 82 ? -11.366 -13.147 -9.860 1.00 85.56 82 PRO A CA 1
ATOM 639 C C . PRO A 1 82 ? -11.327 -12.069 -10.950 1.00 85.56 82 PRO A C 1
ATOM 641 O O . PRO A 1 82 ? -12.135 -12.094 -11.871 1.00 85.56 82 PRO A O 1
ATOM 644 N N . VAL A 1 83 ? -10.411 -11.106 -10.833 1.00 85.19 83 VAL A N 1
ATOM 645 C CA . VAL A 1 83 ? -10.395 -9.881 -11.649 1.00 85.19 83 VAL A CA 1
ATOM 646 C C . VAL A 1 83 ? -9.177 -9.763 -12.559 1.00 85.19 83 VAL A C 1
ATOM 648 O O . VAL A 1 83 ? -9.163 -8.919 -13.452 1.00 85.19 83 VAL A O 1
ATOM 651 N N . CYS A 1 84 ? -8.142 -10.578 -12.350 1.00 83.81 84 CYS A N 1
ATOM 652 C CA . CYS A 1 84 ? -6.926 -10.511 -13.146 1.00 83.81 84 CYS A CA 1
ATOM 653 C C . CYS A 1 84 ? -6.226 -11.864 -13.258 1.00 83.81 84 CYS A C 1
ATOM 655 O O . CYS A 1 84 ? -6.326 -12.722 -12.384 1.00 83.81 84 CYS A O 1
ATOM 657 N N . VAL A 1 85 ? -5.495 -12.035 -14.358 1.00 85.62 85 VAL A N 1
ATOM 658 C CA . VAL A 1 85 ? -4.610 -13.186 -14.548 1.00 85.62 85 VAL A CA 1
ATOM 659 C C . VAL A 1 85 ? -3.394 -13.029 -13.624 1.00 85.62 85 VAL A C 1
ATOM 661 O O . VAL A 1 85 ? -2.841 -11.928 -13.567 1.00 85.62 85 VAL A O 1
ATOM 664 N N . PRO A 1 86 ? -2.920 -14.087 -12.946 1.00 82.75 86 PRO A N 1
ATOM 665 C CA . PRO A 1 86 ? -1.744 -14.011 -12.081 1.00 82.75 86 PRO A CA 1
ATOM 666 C C . PRO A 1 86 ? -0.486 -13.551 -12.800 1.00 82.75 86 PRO A C 1
ATOM 668 O O . PRO A 1 86 ? -0.215 -13.993 -13.912 1.00 82.75 86 PRO A O 1
ATOM 671 N N . GLY A 1 87 ? 0.305 -12.695 -12.143 1.00 77.50 87 GLY A N 1
ATOM 672 C CA . GLY A 1 87 ? 1.444 -11.983 -12.739 1.00 77.50 87 GLY A CA 1
ATOM 673 C C . GLY A 1 87 ? 2.414 -12.865 -13.532 1.00 77.50 87 GLY A C 1
ATOM 674 O O . GLY A 1 87 ? 2.785 -12.514 -14.647 1.00 77.50 87 GLY A O 1
ATOM 675 N N . LEU A 1 88 ? 2.755 -14.049 -13.010 1.00 73.50 88 LEU A N 1
ATOM 676 C CA . LEU A 1 88 ? 3.660 -15.006 -13.670 1.00 73.50 88 LEU A CA 1
ATOM 677 C C . LEU A 1 88 ? 3.098 -15.581 -14.985 1.00 73.50 88 LEU A C 1
ATOM 679 O O . LEU A 1 88 ? 3.852 -16.083 -15.816 1.00 73.50 88 LEU A O 1
ATOM 683 N N . LEU A 1 89 ? 1.779 -15.520 -15.173 1.00 76.56 89 LEU A N 1
ATOM 684 C CA . LEU A 1 89 ? 1.062 -16.014 -16.350 1.00 76.56 89 LEU A CA 1
ATOM 685 C C . LEU A 1 89 ? 0.684 -14.889 -17.325 1.00 76.56 89 LEU A C 1
ATOM 687 O O . LEU A 1 89 ? 0.261 -15.167 -18.451 1.00 76.56 89 LEU A O 1
ATOM 691 N N . GLN A 1 90 ? 0.857 -13.623 -16.940 1.00 84.38 90 GLN A N 1
ATOM 692 C CA . GLN A 1 90 ? 0.503 -12.485 -17.784 1.00 84.38 90 GLN A CA 1
ATOM 693 C C . GLN A 1 90 ? 1.408 -12.416 -19.027 1.00 84.38 90 GLN A C 1
ATOM 695 O O . GLN A 1 90 ? 2.607 -12.692 -18.976 1.00 84.38 90 GLN A O 1
ATOM 700 N N . SER A 1 91 ? 0.836 -12.077 -20.187 1.00 87.12 91 SER A N 1
ATOM 701 C CA . SER A 1 91 ? 1.633 -11.704 -21.362 1.00 87.12 91 SER A CA 1
ATOM 702 C C . SER A 1 91 ? 2.073 -10.239 -21.263 1.00 87.12 91 SER A C 1
ATOM 704 O O . SER A 1 91 ? 1.408 -9.455 -20.580 1.00 87.12 91 SER A O 1
ATOM 706 N N . PRO A 1 92 ? 3.152 -9.832 -21.953 1.00 85.31 92 PRO A N 1
ATOM 707 C CA . PRO A 1 92 ? 3.544 -8.428 -22.009 1.00 85.31 92 PRO A CA 1
ATOM 708 C C . PRO A 1 92 ? 2.403 -7.493 -22.443 1.00 85.31 92 PRO A C 1
ATOM 710 O O . PRO A 1 92 ? 2.239 -6.406 -21.894 1.00 85.31 92 PRO A O 1
ATOM 713 N N . GLU A 1 93 ? 1.578 -7.930 -23.395 1.00 87.69 93 GLU A N 1
ATOM 714 C CA . GLU A 1 93 ? 0.411 -7.195 -23.896 1.00 87.69 93 GLU A CA 1
ATOM 715 C C . GLU A 1 93 ? -0.651 -7.043 -22.807 1.00 87.69 93 GLU A C 1
ATOM 717 O O . GLU A 1 93 ? -1.192 -5.953 -22.627 1.00 87.69 93 GLU A O 1
ATOM 722 N N . TYR A 1 94 ? -0.909 -8.110 -22.045 1.00 87.88 94 TYR A N 1
ATOM 723 C CA . TYR A 1 94 ? -1.850 -8.085 -20.929 1.00 87.88 94 TYR A CA 1
ATOM 724 C C . TYR A 1 94 ? -1.392 -7.121 -19.830 1.00 87.88 94 TYR A C 1
ATOM 726 O O . TYR A 1 94 ? -2.176 -6.289 -19.378 1.00 87.88 94 TYR A O 1
ATOM 734 N N . VAL A 1 95 ? -0.111 -7.183 -19.446 1.00 87.31 95 VAL A N 1
ATOM 735 C CA . VAL A 1 95 ? 0.483 -6.265 -18.458 1.00 87.31 95 VAL A CA 1
ATOM 736 C C . VAL A 1 95 ? 0.285 -4.815 -18.899 1.00 87.31 95 VAL A C 1
ATOM 738 O O . VAL A 1 95 ? -0.187 -3.998 -18.110 1.00 87.31 95 VAL A O 1
ATOM 741 N N . ARG A 1 96 ? 0.587 -4.493 -20.165 1.00 87.88 96 ARG A N 1
ATOM 742 C CA . ARG A 1 96 ? 0.391 -3.142 -20.718 1.00 87.88 96 ARG A CA 1
ATOM 743 C C . ARG A 1 96 ? -1.077 -2.717 -20.696 1.00 87.88 96 ARG A C 1
ATOM 745 O O . ARG A 1 96 ? -1.370 -1.598 -20.288 1.00 87.88 96 ARG A O 1
ATOM 752 N N . ALA A 1 97 ? -1.997 -3.599 -21.081 1.00 88.94 97 ALA A N 1
ATOM 753 C CA . ALA A 1 97 ? -3.427 -3.294 -21.110 1.00 88.94 97 ALA A CA 1
ATOM 754 C C . ALA A 1 97 ? -4.015 -3.042 -19.711 1.00 88.94 97 ALA A C 1
ATOM 756 O O . ALA A 1 97 ? -4.866 -2.165 -19.554 1.00 88.94 97 ALA A O 1
ATOM 757 N N . VAL A 1 98 ? -3.564 -3.794 -18.702 1.00 87.19 98 VAL A N 1
ATOM 758 C CA . VAL A 1 98 ? -4.026 -3.642 -17.316 1.00 87.19 98 VAL A CA 1
ATOM 759 C C . VAL A 1 98 ? -3.372 -2.433 -16.656 1.00 87.19 98 VAL A C 1
ATOM 761 O O . VAL A 1 98 ? -4.071 -1.547 -16.174 1.00 87.19 98 VAL A O 1
ATOM 764 N N . LEU A 1 99 ? -2.040 -2.351 -16.661 1.00 85.19 99 LEU A N 1
ATOM 765 C CA . LEU A 1 99 ? -1.315 -1.301 -15.943 1.00 85.19 99 LEU A CA 1
ATOM 766 C C . LEU A 1 99 ? -1.375 0.058 -16.653 1.00 85.19 99 LEU A C 1
ATOM 768 O O . LEU A 1 99 ? -1.430 1.085 -15.983 1.00 85.19 99 LEU A O 1
ATOM 772 N N . GLY A 1 100 ? -1.440 0.101 -17.985 1.00 83.50 100 GLY A N 1
ATOM 773 C CA . GLY A 1 100 ? -1.557 1.363 -18.728 1.00 83.50 100 GLY A CA 1
ATOM 774 C C . GLY A 1 100 ? -2.808 2.167 -18.351 1.00 83.50 100 GLY A C 1
ATOM 775 O O . GLY A 1 100 ? -2.784 3.394 -18.352 1.00 83.50 100 GLY A O 1
ATOM 776 N N . ARG A 1 101 ? -3.883 1.492 -17.921 1.00 81.94 101 ARG A N 1
ATOM 777 C CA . ARG A 1 101 ? -5.117 2.136 -17.435 1.00 81.94 101 ARG A CA 1
ATOM 778 C C . ARG A 1 101 ? -4.972 2.796 -16.060 1.00 81.94 101 ARG A C 1
ATOM 780 O O . ARG A 1 101 ? -5.828 3.588 -15.684 1.00 81.94 101 ARG A O 1
ATOM 787 N N . HIS A 1 102 ? -3.903 2.491 -15.325 1.00 80.56 102 HIS A N 1
ATOM 788 C CA . HIS A 1 102 ? -3.640 3.002 -13.977 1.00 80.56 102 HIS A CA 1
ATOM 789 C C . HIS A 1 102 ? -2.574 4.112 -13.944 1.00 80.56 102 HIS A C 1
ATOM 791 O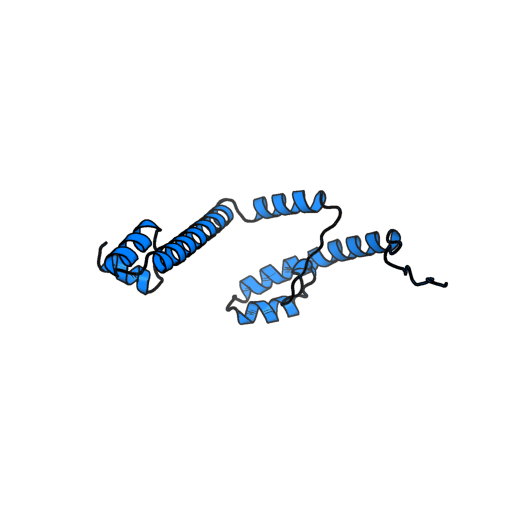 O . HIS A 1 102 ? -2.063 4.439 -12.877 1.00 80.56 102 HIS A O 1
ATOM 797 N N . GLY A 1 103 ? -2.237 4.705 -15.096 1.00 79.50 103 GLY A N 1
ATOM 798 C CA . GLY A 1 103 ? -1.335 5.862 -15.166 1.00 79.50 103 GLY A CA 1
ATOM 799 C C . GLY A 1 103 ? 0.148 5.534 -14.959 1.00 79.50 103 GLY A C 1
ATOM 800 O O . GLY A 1 103 ? 0.937 6.428 -14.657 1.00 79.50 103 GLY A O 1
ATOM 801 N N . TYR A 1 104 ? 0.547 4.267 -15.109 1.00 82.56 104 TYR A N 1
ATOM 802 C CA . TYR A 1 104 ? 1.960 3.889 -15.110 1.00 82.56 104 TYR A CA 1
ATOM 803 C C . TYR A 1 104 ? 2.662 4.390 -16.377 1.00 82.56 104 TYR A C 1
ATOM 805 O O . TYR A 1 104 ? 2.103 4.335 -17.469 1.00 82.56 104 TYR A O 1
ATOM 813 N N . THR A 1 105 ? 3.907 4.854 -16.233 1.00 84.44 105 THR A N 1
ATOM 814 C CA . THR A 1 105 ? 4.720 5.329 -17.361 1.00 84.44 105 THR A CA 1
ATOM 815 C C . THR A 1 105 ? 5.250 4.169 -18.201 1.00 84.44 105 THR A C 1
ATOM 817 O O . THR A 1 105 ? 5.514 3.084 -17.676 1.00 84.44 105 THR A O 1
ATOM 820 N N . ASP A 1 106 ? 5.499 4.415 -19.489 1.00 82.19 106 ASP A N 1
ATOM 821 C CA . ASP A 1 106 ? 6.020 3.399 -20.418 1.00 82.19 106 ASP A CA 1
ATOM 822 C C . ASP A 1 106 ? 7.323 2.757 -19.919 1.00 82.19 106 ASP A C 1
ATOM 824 O O . ASP A 1 106 ? 7.478 1.539 -19.959 1.00 82.19 106 ASP A O 1
ATOM 828 N N . ALA A 1 107 ? 8.206 3.546 -19.301 1.00 80.06 107 ALA A N 1
ATOM 829 C CA . ALA A 1 107 ? 9.446 3.050 -18.703 1.00 80.06 107 ALA A CA 1
ATOM 830 C C . ALA A 1 107 ? 9.220 2.032 -17.562 1.00 80.06 107 ALA A C 1
ATOM 832 O O . ALA A 1 107 ? 10.051 1.148 -17.333 1.00 80.06 107 ALA A O 1
ATOM 833 N N . ILE A 1 108 ? 8.118 2.148 -16.812 1.00 78.44 108 ILE A N 1
ATOM 834 C CA . ILE A 1 108 ? 7.745 1.175 -15.772 1.00 78.44 108 ILE A CA 1
ATOM 835 C C . ILE A 1 108 ? 7.128 -0.069 -16.416 1.00 78.44 108 ILE A C 1
ATOM 837 O O . ILE A 1 108 ? 7.422 -1.192 -15.993 1.00 78.44 108 ILE A O 1
ATOM 841 N N . LEU A 1 109 ? 6.309 0.112 -17.454 1.00 80.69 109 LEU A N 1
ATOM 842 C CA . LEU A 1 109 ? 5.695 -0.992 -18.190 1.00 80.69 109 LEU A CA 1
ATOM 843 C C . LEU A 1 109 ? 6.756 -1.874 -18.864 1.00 80.69 109 LEU A C 1
ATOM 845 O O . LEU A 1 109 ? 6.688 -3.099 -18.760 1.00 80.69 109 LEU A O 1
ATOM 849 N N . GLU A 1 110 ? 7.786 -1.286 -19.467 1.00 81.50 110 GLU A N 1
ATOM 850 C CA . GLU A 1 110 ? 8.910 -2.024 -20.062 1.00 81.50 110 GLU A CA 1
ATOM 851 C C . GLU A 1 110 ? 9.666 -2.868 -19.026 1.00 81.50 110 GLU A C 1
ATOM 853 O O . GLU A 1 110 ? 9.880 -4.066 -19.224 1.00 81.50 110 GLU A O 1
ATOM 858 N N . LYS A 1 111 ? 9.990 -2.290 -17.862 1.00 75.56 111 LYS A N 1
ATOM 859 C CA . LYS A 1 111 ? 10.654 -3.029 -16.771 1.00 75.56 111 LYS A CA 1
ATOM 860 C C . LYS A 1 111 ? 9.796 -4.171 -16.229 1.00 75.56 111 LYS A C 1
ATOM 862 O O . LYS A 1 111 ? 10.316 -5.233 -15.899 1.00 75.56 111 LYS A O 1
ATOM 867 N N . THR A 1 112 ? 8.485 -3.963 -16.140 1.00 75.38 112 THR A N 1
ATOM 868 C CA . THR A 1 112 ? 7.549 -4.964 -15.606 1.00 75.38 112 THR A CA 1
ATOM 869 C C . THR A 1 112 ? 7.334 -6.111 -16.597 1.00 75.38 112 THR A C 1
ATOM 871 O O . THR A 1 112 ? 7.304 -7.278 -16.208 1.00 75.38 112 THR A O 1
ATOM 874 N N . THR A 1 113 ? 7.244 -5.801 -17.893 1.00 72.31 113 THR A N 1
ATOM 875 C CA . THR A 1 113 ? 7.055 -6.801 -18.956 1.00 72.31 113 THR A CA 1
ATOM 876 C C . THR A 1 113 ? 8.290 -7.674 -19.188 1.00 72.31 113 THR A C 1
ATOM 878 O O . THR A 1 113 ? 8.137 -8.867 -19.454 1.00 72.31 113 THR A O 1
ATOM 881 N N . GLY A 1 114 ? 9.501 -7.131 -19.012 1.00 63.56 114 GLY A N 1
ATOM 882 C CA . GLY A 1 114 ? 10.754 -7.884 -19.143 1.00 63.56 114 GLY A CA 1
ATOM 883 C C . GLY A 1 114 ? 10.930 -9.018 -18.122 1.00 63.56 114 GLY A C 1
ATOM 884 O O . GLY A 1 114 ? 11.581 -10.014 -18.423 1.00 63.56 114 GLY A O 1
ATOM 885 N N . HIS A 1 115 ? 10.318 -8.918 -16.937 1.00 58.84 115 HIS A N 1
ATOM 886 C CA . HIS A 1 115 ? 10.374 -9.972 -15.913 1.00 58.84 115 HIS A CA 1
ATOM 887 C C . HIS A 1 115 ? 9.296 -11.055 -16.091 1.00 58.84 115 HIS A C 1
ATOM 889 O O . HIS A 1 115 ? 9.504 -12.203 -15.697 1.00 58.84 115 HIS A O 1
ATOM 895 N N . ALA A 1 116 ? 8.161 -10.722 -16.716 1.00 51.50 116 ALA A N 1
ATOM 896 C CA . ALA A 1 116 ? 7.058 -11.661 -16.939 1.00 51.50 116 ALA A CA 1
ATOM 897 C C . ALA A 1 116 ? 7.414 -12.781 -17.942 1.00 51.50 116 ALA A C 1
ATOM 899 O O . ALA A 1 116 ? 6.901 -13.896 -17.842 1.00 51.50 116 ALA A O 1
ATOM 900 N N . SER A 1 117 ? 8.323 -12.522 -18.889 1.00 45.47 117 SER A N 1
ATOM 901 C CA . SER A 1 117 ? 8.751 -13.507 -19.895 1.00 45.47 117 SER A CA 1
ATOM 902 C C . SER A 1 117 ? 9.612 -14.636 -19.310 1.00 45.47 117 SER A C 1
ATOM 904 O O . SER A 1 117 ? 9.443 -15.792 -19.695 1.00 45.47 117 SER A O 1
ATOM 906 N N . VAL A 1 118 ? 10.483 -14.331 -18.341 1.00 48.31 118 VAL A N 1
ATOM 907 C CA . VAL A 1 118 ? 11.380 -15.309 -17.692 1.00 48.31 118 VAL A CA 1
ATOM 908 C C . VAL A 1 118 ? 10.604 -16.252 -16.765 1.00 48.31 118 VAL A C 1
ATOM 910 O O . VAL A 1 118 ? 10.90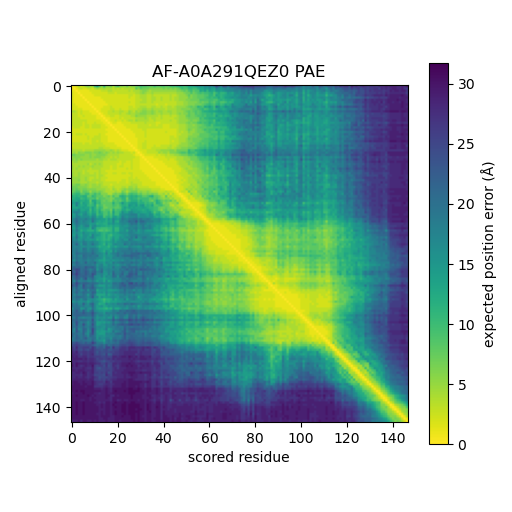8 -17.441 -16.668 1.00 48.31 118 VAL A O 1
ATOM 913 N N . ALA A 1 119 ? 9.552 -15.749 -16.121 1.00 48.84 119 ALA A N 1
ATOM 914 C CA . ALA A 1 119 ? 8.768 -16.507 -15.151 1.00 48.84 119 ALA A CA 1
ATOM 915 C C . ALA A 1 119 ? 7.853 -17.575 -15.790 1.00 48.84 119 ALA A C 1
ATOM 917 O O . ALA A 1 119 ? 7.638 -18.640 -15.200 1.00 48.84 119 ALA A O 1
ATOM 918 N N . LYS A 1 120 ? 7.387 -17.353 -17.031 1.00 42.66 120 LYS A N 1
ATOM 919 C CA . LYS A 1 120 ? 6.579 -18.332 -17.784 1.00 42.66 120 LYS A CA 1
ATOM 920 C C . LYS A 1 120 ? 7.295 -19.664 -17.998 1.00 42.66 120 LYS A C 1
ATOM 922 O O . LYS A 1 120 ? 6.656 -20.710 -17.891 1.00 42.66 120 LYS A O 1
ATOM 927 N N . ALA A 1 121 ? 8.606 -19.654 -18.247 1.00 42.28 121 ALA A N 1
ATOM 928 C CA . ALA A 1 121 ? 9.384 -20.883 -18.422 1.00 42.28 121 ALA A CA 1
ATOM 929 C C . ALA A 1 121 ? 9.410 -21.736 -17.137 1.00 42.28 121 ALA A C 1
ATOM 931 O O . ALA A 1 121 ? 9.270 -22.960 -17.194 1.00 42.28 121 ALA A O 1
ATOM 932 N N . SER A 1 122 ? 9.507 -21.089 -15.970 1.00 39.75 122 SER A N 1
ATOM 933 C CA . SER A 1 122 ? 9.534 -21.775 -14.674 1.00 39.75 122 SER A CA 1
ATOM 934 C C . SER A 1 122 ? 8.162 -22.353 -14.299 1.00 39.75 122 SER A C 1
ATOM 936 O O . SER A 1 122 ? 8.075 -23.518 -13.916 1.00 39.75 122 SER A O 1
ATOM 938 N N . CYS A 1 123 ? 7.077 -21.591 -14.496 1.00 39.94 123 CYS A N 1
ATOM 939 C CA . CYS A 1 123 ? 5.714 -22.047 -14.191 1.00 39.94 123 CYS A CA 1
ATOM 940 C C . CYS A 1 123 ? 5.241 -23.172 -15.133 1.00 39.94 123 CYS A C 1
ATOM 942 O O . CYS A 1 123 ? 4.661 -24.155 -14.674 1.00 39.94 123 CYS A O 1
ATOM 944 N N . THR A 1 124 ? 5.566 -23.092 -16.429 1.00 44.56 124 THR A N 1
ATOM 945 C CA . THR A 1 124 ? 5.218 -24.140 -17.411 1.00 44.56 124 THR A CA 1
ATOM 946 C C . THR A 1 124 ? 5.912 -25.466 -17.084 1.00 44.56 124 THR A C 1
ATOM 948 O O . THR A 1 124 ? 5.301 -26.530 -17.163 1.00 44.56 124 THR A O 1
ATOM 951 N N . THR A 1 125 ? 7.168 -25.409 -16.626 1.00 38.94 125 THR A N 1
ATOM 952 C CA . THR A 1 125 ? 7.915 -26.598 -16.180 1.00 38.94 125 THR A CA 1
ATOM 953 C C . THR A 1 125 ? 7.316 -27.209 -14.905 1.00 38.94 125 THR A C 1
ATOM 955 O O . THR A 1 125 ? 7.331 -28.428 -14.736 1.00 38.94 125 THR A O 1
ATOM 958 N N . GLN A 1 126 ? 6.767 -26.383 -14.010 1.00 45.53 126 GLN A N 1
ATOM 959 C CA . GLN A 1 126 ? 6.128 -26.830 -12.769 1.00 45.53 126 GLN A CA 1
ATOM 960 C C . GLN A 1 126 ? 4.751 -27.467 -13.015 1.00 45.53 126 GLN A C 1
ATOM 962 O O . GLN A 1 126 ? 4.493 -28.532 -12.458 1.00 45.53 126 GLN A O 1
ATOM 967 N N . LEU A 1 127 ? 3.918 -26.893 -13.897 1.00 48.66 127 LEU A N 1
ATOM 968 C CA . LEU A 1 127 ? 2.630 -27.494 -14.277 1.00 48.66 127 LEU A CA 1
ATOM 969 C C . LEU A 1 127 ? 2.805 -28.845 -14.992 1.00 48.66 127 LEU A C 1
ATOM 971 O O . LEU A 1 127 ? 2.111 -29.809 -14.668 1.00 48.66 127 LEU A O 1
ATOM 975 N N . ALA A 1 128 ? 3.782 -28.952 -15.899 1.00 42.28 128 ALA A N 1
ATOM 976 C CA . ALA A 1 128 ? 4.060 -30.199 -16.615 1.00 42.28 128 ALA A CA 1
ATOM 977 C C . ALA A 1 128 ? 4.524 -31.345 -15.688 1.00 42.28 128 ALA A C 1
ATOM 979 O O . ALA A 1 128 ? 4.325 -32.517 -16.001 1.00 42.28 128 ALA A O 1
ATOM 980 N N . ARG A 1 129 ? 5.127 -31.027 -14.531 1.00 41.31 129 ARG A N 1
ATOM 981 C CA . ARG A 1 129 ? 5.517 -32.021 -13.513 1.00 41.31 129 ARG A CA 1
ATOM 982 C C . ARG A 1 129 ? 4.351 -32.475 -12.634 1.00 41.31 129 ARG A C 1
ATOM 984 O O . ARG A 1 129 ? 4.380 -33.598 -12.146 1.00 41.31 129 ARG A O 1
ATOM 991 N N . SER A 1 130 ? 3.342 -31.633 -12.416 1.00 45.84 130 SER A N 1
ATOM 992 C CA . SER A 1 130 ? 2.153 -32.012 -11.639 1.00 45.84 130 SER A CA 1
ATOM 993 C C . SER A 1 130 ? 1.209 -32.949 -12.399 1.00 45.84 130 SER A C 1
ATOM 995 O O . SER A 1 130 ? 0.604 -33.821 -11.768 1.00 45.84 130 SER A O 1
ATOM 997 N N . ASP A 1 131 ? 1.141 -32.845 -13.731 1.00 45.34 131 ASP A N 1
ATOM 998 C CA . ASP A 1 131 ? 0.262 -33.687 -14.559 1.00 45.34 131 ASP A CA 1
ATOM 999 C C . ASP A 1 131 ? 0.668 -35.169 -14.574 1.00 45.34 131 ASP A C 1
ATOM 1001 O O . ASP A 1 131 ? -0.183 -36.037 -14.748 1.00 45.34 131 ASP A O 1
ATOM 1005 N N . SER A 1 132 ? 1.936 -35.498 -14.305 1.00 47.12 132 SER A N 1
ATOM 1006 C CA . SER A 1 132 ? 2.383 -36.896 -14.222 1.00 47.12 132 SER A CA 1
ATOM 1007 C C . SER A 1 132 ? 2.074 -37.580 -12.882 1.00 47.12 132 SER A C 1
ATOM 1009 O O . SER A 1 132 ? 2.254 -38.793 -12.778 1.00 47.12 132 SER A O 1
ATOM 1011 N N . SER A 1 133 ? 1.586 -36.851 -11.865 1.00 49.41 133 SER A N 1
ATOM 1012 C CA . SER A 1 133 ? 1.315 -37.416 -10.527 1.00 49.41 133 SER A CA 1
ATOM 1013 C C . SER A 1 133 ? -0.142 -37.341 -10.056 1.00 49.41 133 SER A C 1
ATOM 1015 O O . SER A 1 133 ? -0.487 -37.985 -9.062 1.00 49.41 133 SER A O 1
ATOM 1017 N N . SER A 1 134 ? -1.032 -36.616 -10.746 1.00 46.91 134 SER A N 1
ATOM 1018 C CA . SER A 1 134 ? -2.414 -36.461 -10.275 1.00 46.91 134 SER A CA 1
ATOM 1019 C C . SER A 1 134 ? -3.336 -37.581 -10.788 1.00 46.91 134 SER A C 1
ATOM 1021 O O . SER A 1 134 ? -3.930 -37.516 -11.861 1.00 46.91 134 SER A O 1
ATOM 1023 N N . ARG A 1 135 ? -3.496 -38.643 -9.984 1.00 47.59 135 ARG A N 1
ATOM 1024 C CA . ARG A 1 135 ? -4.769 -39.381 -9.969 1.00 47.59 135 ARG A CA 1
ATOM 1025 C C . ARG A 1 135 ? -5.792 -38.478 -9.291 1.00 47.59 135 ARG A C 1
ATOM 1027 O O . ARG A 1 135 ? -5.603 -38.078 -8.146 1.00 47.59 135 ARG A O 1
ATOM 1034 N N . ASN A 1 136 ? -6.848 -38.146 -10.019 1.00 45.34 136 ASN A N 1
ATOM 1035 C CA . ASN A 1 136 ? -7.938 -37.301 -9.556 1.00 45.34 136 ASN A CA 1
ATOM 1036 C C . ASN A 1 136 ? -8.706 -37.996 -8.406 1.00 45.34 136 ASN A C 1
ATOM 1038 O O . ASN A 1 136 ? -9.285 -39.055 -8.648 1.00 45.34 136 ASN A O 1
ATOM 1042 N N . PRO A 1 137 ? -8.754 -37.451 -7.174 1.00 45.72 137 PRO A N 1
ATOM 1043 C CA . PRO A 1 137 ? -9.486 -38.072 -6.067 1.00 45.72 137 PRO A CA 1
ATOM 1044 C C . PRO A 1 137 ? -11.001 -37.782 -6.099 1.00 45.72 137 PRO A C 1
ATOM 1046 O O . PRO A 1 137 ? -11.717 -38.214 -5.203 1.00 45.72 137 PRO A O 1
ATOM 1049 N N . PHE A 1 138 ? -11.507 -37.072 -7.117 1.00 43.00 138 PHE A N 1
ATOM 1050 C CA . PHE A 1 138 ? -12.919 -36.675 -7.234 1.00 43.00 138 PHE A CA 1
ATOM 1051 C C . PHE A 1 138 ? -13.737 -37.462 -8.276 1.00 43.00 138 PHE A C 1
ATOM 1053 O O . PHE A 1 138 ? -14.833 -37.041 -8.647 1.00 43.00 138 PHE A O 1
ATOM 1060 N N . SER A 1 139 ? -13.275 -38.629 -8.736 1.00 44.94 139 SER A N 1
ATOM 1061 C CA . SER A 1 139 ? -14.113 -39.532 -9.539 1.00 44.94 139 SER A CA 1
ATOM 1062 C C . SER A 1 139 ? -15.091 -40.330 -8.657 1.00 44.94 139 SER A C 1
ATOM 1064 O O . SER A 1 139 ? -14.812 -41.461 -8.272 1.00 44.94 139 SER A O 1
ATOM 1066 N N . GLY A 1 140 ? -16.237 -39.713 -8.353 1.00 36.44 140 GLY A N 1
ATOM 1067 C CA . GLY A 1 140 ? -17.563 -40.349 -8.376 1.00 36.44 140 GLY A CA 1
ATOM 1068 C C . GLY A 1 140 ? -17.871 -41.475 -7.383 1.00 36.44 140 GLY A C 1
ATOM 1069 O O . GLY A 1 140 ? -17.899 -42.641 -7.761 1.00 36.44 140 GLY A O 1
ATOM 1070 N N . GLY A 1 141 ? -18.263 -41.117 -6.157 1.00 39.91 141 GLY A N 1
ATOM 1071 C CA . GLY A 1 141 ? -19.153 -41.946 -5.340 1.00 39.91 141 GLY A CA 1
ATOM 1072 C C . GLY A 1 141 ? -20.610 -41.652 -5.705 1.00 39.91 141 GLY A C 1
ATOM 1073 O O . GLY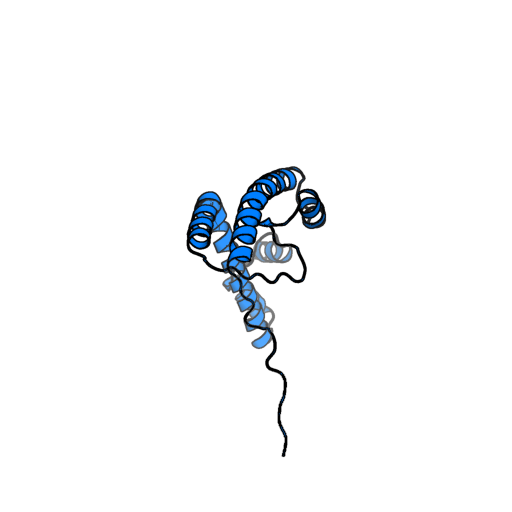 A 1 141 ? -21.115 -40.579 -5.385 1.00 39.91 141 GLY A O 1
ATOM 1074 N N . GLY A 1 142 ? -21.269 -42.584 -6.397 1.00 35.25 142 GLY A N 1
ATOM 1075 C CA . GLY A 1 142 ? -22.664 -42.465 -6.820 1.00 35.25 142 GLY A CA 1
ATOM 1076 C C . GLY A 1 142 ? -23.452 -43.759 -6.612 1.00 35.25 142 GLY A C 1
ATOM 1077 O O . GLY A 1 142 ? -23.255 -44.726 -7.336 1.00 35.25 142 GLY A O 1
ATOM 1078 N N . SER A 1 143 ? -24.374 -43.700 -5.643 1.00 40.84 143 SER A N 1
ATOM 1079 C CA . SER A 1 143 ? -25.636 -44.451 -5.497 1.00 40.84 143 SER A CA 1
ATOM 1080 C C . SER A 1 143 ? -25.636 -45.984 -5.347 1.00 40.84 143 SER A C 1
ATOM 1082 O O . SER A 1 143 ? -25.540 -46.706 -6.333 1.00 40.84 143 SER A O 1
ATOM 1084 N N . SER A 1 144 ? -26.020 -46.462 -4.154 1.00 37.22 144 SER A N 1
ATOM 1085 C CA . SER A 1 144 ? -27.137 -47.416 -4.023 1.00 37.22 144 SER A CA 1
ATOM 1086 C C . SER A 1 144 ? -27.743 -47.378 -2.610 1.00 37.22 144 SER A C 1
ATOM 1088 O O . SER A 1 144 ? -27.224 -48.002 -1.690 1.00 37.22 144 SER A O 1
ATOM 1090 N N . ASN A 1 145 ? -28.865 -46.673 -2.449 1.00 39.06 145 ASN A N 1
ATOM 1091 C CA . ASN A 1 145 ? -29.887 -47.066 -1.478 1.00 39.06 145 ASN A CA 1
ATOM 1092 C C . ASN A 1 145 ? -30.919 -47.887 -2.259 1.00 39.06 145 ASN A C 1
ATOM 1094 O O . ASN A 1 145 ? -31.525 -47.369 -3.200 1.00 39.06 145 ASN A O 1
ATOM 1098 N N . ARG A 1 146 ? -31.100 -49.151 -1.884 1.00 36.75 146 ARG A N 1
ATOM 1099 C CA . ARG A 1 146 ? -32.318 -49.923 -2.135 1.00 36.75 146 ARG A CA 1
ATOM 1100 C C . ARG A 1 146 ? -32.674 -50.635 -0.836 1.00 36.75 146 ARG A C 1
ATOM 1102 O O . ARG A 1 146 ? -31.789 -51.254 -0.261 1.00 36.75 146 ARG A O 1
ATOM 1109 N N . GLU A 1 147 ? -33.938 -50.436 -0.467 1.00 39.12 147 GLU A N 1
ATOM 1110 C CA . GLU A 1 147 ? -34.860 -51.298 0.298 1.00 39.12 147 GLU A CA 1
ATOM 1111 C C . GLU A 1 147 ? -34.338 -52.029 1.541 1.00 39.12 147 GLU A C 1
ATOM 1113 O O . GLU A 1 147 ? -33.504 -52.951 1.418 1.00 39.12 147 GLU A O 1
#

Organism: NCBI:txid1616117

Secondary structure (DSSP, 8-state):
--HHHHHHHHTTSSPPPHHHHHHHHHHTT--HHHHHHHHHHHHHHHHHHHHHHHHHHH-HHHHHHHHHHHHHH-S------SSS--GGG--HHHHHHHHGGGT--HHHHHHHHHHHHHHHHHHHHHHHHHTTT---TTS--------